Protein AF-A0A7V6D476-F1 (afdb_monomer)

Structure (mmCIF, N/CA/C/O backbone):
data_AF-A0A7V6D476-F1
#
_entry.id   AF-A0A7V6D476-F1
#
loop_
_atom_site.group_PDB
_atom_site.id
_atom_site.type_symbol
_atom_site.label_atom_id
_atom_site.label_alt_id
_atom_site.label_comp_id
_atom_site.label_asym_id
_atom_site.label_entity_id
_atom_site.label_seq_id
_atom_site.pdbx_PDB_ins_code
_atom_site.Cartn_x
_atom_site.Cartn_y
_atom_site.Cartn_z
_atom_site.occupancy
_atom_site.B_iso_or_equiv
_atom_site.auth_seq_id
_atom_site.auth_comp_id
_atom_site.auth_asym_id
_atom_site.auth_atom_id
_atom_site.pdbx_PDB_model_num
ATOM 1 N N . ALA A 1 1 ? -14.673 9.604 -15.696 1.00 35.59 1 ALA A N 1
ATOM 2 C CA . ALA A 1 1 ? -13.471 10.389 -15.366 1.00 35.59 1 ALA A CA 1
ATOM 3 C C . ALA A 1 1 ? -13.626 10.840 -13.923 1.00 35.59 1 ALA A C 1
ATOM 5 O O . ALA A 1 1 ? -14.611 11.504 -13.628 1.00 35.59 1 ALA A O 1
ATOM 6 N N . ALA A 1 2 ? -12.782 10.344 -13.017 1.00 43.91 2 ALA A N 1
ATOM 7 C CA . ALA A 1 2 ? -12.870 10.684 -11.601 1.00 43.91 2 ALA A CA 1
ATOM 8 C C . ALA A 1 2 ? -12.453 12.149 -11.423 1.00 43.91 2 ALA A C 1
ATOM 10 O O . ALA A 1 2 ? -11.400 12.556 -11.902 1.00 43.91 2 ALA A O 1
ATOM 11 N N . ASN A 1 3 ? -13.330 12.932 -10.807 1.00 46.94 3 ASN A N 1
ATOM 12 C CA . ASN A 1 3 ? -13.103 14.324 -10.458 1.00 46.94 3 ASN A CA 1
ATOM 13 C C . ASN A 1 3 ? -11.992 14.368 -9.396 1.00 46.94 3 ASN A C 1
ATOM 15 O O . ASN A 1 3 ? -12.227 13.956 -8.261 1.00 46.94 3 ASN A O 1
ATOM 19 N N . GLU A 1 4 ? -10.779 14.771 -9.777 1.00 57.09 4 GLU A N 1
ATOM 20 C CA . GLU A 1 4 ? -9.644 14.895 -8.857 1.00 57.09 4 GLU A CA 1
ATOM 21 C C . GLU A 1 4 ? -9.898 16.068 -7.906 1.00 57.09 4 GLU A C 1
ATOM 23 O O . GLU A 1 4 ? -9.620 17.224 -8.223 1.00 57.09 4 GLU A O 1
ATOM 28 N N . ASP A 1 5 ? -10.495 15.768 -6.753 1.00 66.31 5 ASP A N 1
ATOM 29 C CA . ASP A 1 5 ? -10.789 16.749 -5.715 1.00 66.31 5 ASP A CA 1
ATOM 30 C C . ASP A 1 5 ? -9.478 17.411 -5.235 1.00 66.31 5 ASP A C 1
ATOM 32 O O . ASP A 1 5 ? -8.582 16.714 -4.741 1.00 66.31 5 ASP A O 1
ATOM 36 N N . PRO A 1 6 ? -9.329 18.744 -5.352 1.00 61.78 6 PRO A N 1
ATOM 37 C CA . PRO A 1 6 ? -8.140 19.471 -4.904 1.00 61.78 6 PRO A CA 1
ATOM 38 C C . PRO A 1 6 ? -7.770 19.213 -3.434 1.00 61.78 6 PRO A C 1
ATOM 40 O O . PRO A 1 6 ? -6.600 19.332 -3.062 1.00 61.78 6 PRO A O 1
ATOM 43 N N . LEU A 1 7 ? -8.743 18.833 -2.598 1.00 60.03 7 LEU A N 1
ATOM 44 C CA . LEU A 1 7 ? -8.523 18.497 -1.191 1.00 60.03 7 LEU A CA 1
ATOM 45 C C . LEU A 1 7 ? -7.780 17.165 -1.006 1.00 60.03 7 LEU A C 1
ATOM 47 O O . LEU A 1 7 ? -6.999 17.035 -0.060 1.00 60.03 7 LEU A O 1
ATOM 51 N N . LEU A 1 8 ? -7.940 16.205 -1.925 1.00 60.56 8 LEU A N 1
ATOM 52 C CA . LEU A 1 8 ? -7.203 14.934 -1.891 1.00 60.56 8 LEU A CA 1
ATOM 53 C C . LEU A 1 8 ? -5.697 15.169 -2.049 1.00 60.56 8 LEU A C 1
ATOM 55 O O . LEU A 1 8 ? -4.897 14.585 -1.318 1.00 60.56 8 LEU A O 1
ATOM 59 N N . TRP A 1 9 ? -5.309 16.077 -2.947 1.00 57.91 9 TRP A N 1
ATOM 60 C CA . TRP A 1 9 ? -3.908 16.431 -3.185 1.00 57.91 9 TRP A CA 1
ATOM 61 C C . TRP A 1 9 ? -3.261 17.161 -2.003 1.00 57.91 9 TRP A C 1
ATOM 63 O O . TRP A 1 9 ? -2.078 16.955 -1.725 1.00 57.91 9 TRP A O 1
ATOM 73 N N . GLN A 1 10 ? -4.029 17.977 -1.276 1.00 57.19 10 GLN A N 1
ATOM 74 C CA . GLN A 1 10 ? -3.545 18.660 -0.073 1.00 57.19 10 GLN A CA 1
ATOM 75 C C . GLN A 1 10 ? -3.378 17.700 1.113 1.00 57.19 10 GLN A C 1
ATOM 77 O O . GLN A 1 10 ? -2.378 17.787 1.825 1.00 57.19 10 GLN A O 1
ATOM 82 N N . LEU A 1 11 ? -4.294 16.742 1.293 1.00 53.69 11 LEU A N 1
ATOM 83 C CA . LEU A 1 11 ? -4.206 15.731 2.355 1.00 53.69 11 LEU A CA 1
ATOM 84 C C . LEU A 1 11 ? -3.078 14.712 2.101 1.00 53.69 11 LEU A C 1
ATOM 86 O O . LEU A 1 11 ? -2.423 14.240 3.028 1.00 53.69 11 LEU A O 1
ATOM 90 N N . ALA A 1 12 ? -2.800 14.423 0.831 1.00 55.81 12 ALA A N 1
ATOM 91 C CA . ALA A 1 12 ? -1.729 13.540 0.385 1.00 55.81 12 ALA A CA 1
ATOM 92 C C . ALA A 1 12 ? -0.312 14.158 0.494 1.00 55.81 12 ALA A C 1
ATOM 94 O O . ALA A 1 12 ? 0.685 13.438 0.429 1.00 55.81 12 ALA A O 1
ATOM 95 N N . ALA A 1 13 ? -0.184 15.477 0.675 1.00 55.25 13 ALA A N 1
ATOM 96 C CA . ALA A 1 13 ? 0.981 16.268 0.257 1.00 55.25 13 ALA A CA 1
ATOM 97 C C . ALA A 1 13 ? 2.363 15.889 0.841 1.00 55.25 13 ALA A C 1
ATOM 99 O O . ALA A 1 13 ? 3.381 16.236 0.238 1.00 55.25 13 ALA A O 1
ATOM 100 N N . SER A 1 14 ? 2.433 15.184 1.975 1.00 52.31 14 SER A N 1
ATOM 101 C CA . SER A 1 14 ? 3.702 14.732 2.574 1.00 52.31 14 SER A CA 1
ATOM 102 C C . SER A 1 14 ? 3.980 13.252 2.292 1.00 52.31 14 SER A C 1
ATOM 104 O O . SER A 1 14 ? 4.955 12.933 1.615 1.00 52.31 14 SER A O 1
ATOM 106 N N . GLY A 1 15 ? 3.105 12.348 2.745 1.00 54.09 15 GLY A N 1
ATOM 107 C CA . GLY A 1 15 ? 3.316 10.904 2.597 1.00 54.09 15 GLY A CA 1
ATOM 108 C C . GLY A 1 15 ? 3.233 10.426 1.148 1.00 54.09 15 GLY A C 1
ATOM 109 O O . GLY A 1 15 ? 4.070 9.638 0.714 1.00 54.09 15 GLY A O 1
ATOM 110 N N . PHE A 1 16 ? 2.283 10.955 0.370 1.00 57.56 16 PHE A N 1
ATOM 111 C CA . PHE A 1 16 ? 2.128 10.597 -1.039 1.00 57.56 16 PHE A CA 1
ATOM 112 C C . PHE A 1 16 ? 3.321 11.073 -1.864 1.00 57.56 16 PHE A C 1
ATOM 114 O O . PHE A 1 16 ? 3.869 10.295 -2.638 1.00 57.56 16 PHE A O 1
ATOM 121 N N . ARG A 1 17 ? 3.774 12.314 -1.633 1.00 56.31 17 ARG A N 1
ATOM 122 C CA . ARG A 1 17 ? 4.933 12.907 -2.315 1.00 56.31 17 ARG A CA 1
ATOM 123 C C . ARG A 1 17 ? 6.209 12.090 -2.089 1.00 56.31 17 ARG A C 1
ATOM 125 O O . ARG A 1 17 ? 6.974 11.891 -3.031 1.00 56.31 17 ARG A O 1
ATOM 132 N N . ASP A 1 18 ? 6.426 11.586 -0.873 1.00 57.56 18 ASP A N 1
ATOM 133 C CA . ASP A 1 18 ? 7.566 10.710 -0.583 1.00 57.56 18 ASP A CA 1
ATOM 134 C C . ASP A 1 18 ? 7.440 9.332 -1.248 1.00 57.56 18 ASP A C 1
ATOM 136 O O . ASP A 1 18 ? 8.435 8.800 -1.746 1.00 57.56 18 ASP A O 1
ATOM 140 N N . THR A 1 19 ? 6.228 8.771 -1.329 1.00 51.22 19 THR A N 1
ATOM 141 C CA . THR A 1 19 ? 5.985 7.492 -2.022 1.00 51.22 19 THR A CA 1
ATOM 142 C C . THR A 1 19 ? 5.993 7.604 -3.548 1.00 51.22 19 THR A C 1
ATOM 144 O O . THR A 1 19 ? 6.316 6.632 -4.227 1.00 51.22 19 THR A O 1
ATOM 147 N N . SER A 1 20 ? 5.699 8.784 -4.100 1.00 63.97 20 SER A N 1
ATOM 148 C CA . SER A 1 20 ? 5.622 9.040 -5.540 1.00 63.97 20 SER A CA 1
ATOM 149 C C . SER A 1 20 ? 6.892 9.673 -6.119 1.00 63.97 20 SER A C 1
ATOM 151 O O . SER A 1 20 ? 6.920 9.982 -7.307 1.00 63.97 20 SER A O 1
ATOM 153 N N . ARG A 1 21 ? 7.964 9.852 -5.329 1.00 67.69 21 ARG A N 1
ATOM 154 C CA . ARG A 1 21 ? 9.248 10.400 -5.814 1.00 67.69 21 ARG A CA 1
ATOM 155 C C . ARG A 1 21 ? 9.829 9.590 -6.978 1.00 67.69 21 ARG A C 1
ATOM 157 O O . ARG A 1 21 ? 10.409 10.173 -7.886 1.00 67.69 21 ARG A O 1
ATOM 164 N N . LEU A 1 22 ? 9.638 8.268 -6.980 1.00 58.28 22 LEU A N 1
ATOM 165 C CA . LEU A 1 22 ? 10.067 7.412 -8.092 1.00 58.28 22 LEU A CA 1
ATOM 166 C C . LEU A 1 22 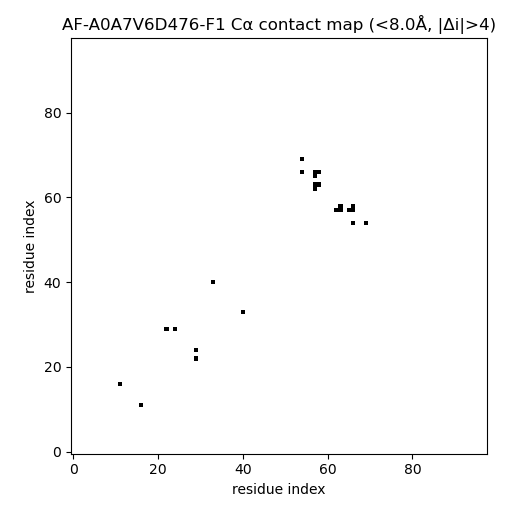? 9.319 7.739 -9.394 1.00 58.28 22 LEU A C 1
ATOM 168 O O . LEU A 1 22 ? 9.927 7.711 -10.457 1.00 58.28 22 LEU A O 1
ATOM 172 N N . ALA A 1 23 ? 8.038 8.110 -9.302 1.00 61.12 23 ALA A N 1
ATOM 173 C CA . ALA A 1 23 ? 7.176 8.378 -10.451 1.00 61.12 23 ALA A CA 1
ATOM 174 C C . ALA A 1 23 ? 7.517 9.682 -11.198 1.00 61.12 23 ALA A C 1
ATOM 176 O O . ALA A 1 23 ? 7.035 9.885 -12.307 1.00 61.12 23 ALA A O 1
ATOM 177 N N . ALA A 1 24 ? 8.354 10.546 -10.613 1.00 62.78 24 ALA A N 1
ATOM 178 C CA . ALA A 1 24 ? 8.911 11.725 -11.279 1.00 62.78 24 ALA A CA 1
ATOM 179 C C . ALA A 1 24 ? 10.179 11.416 -12.106 1.00 62.78 24 ALA A C 1
ATOM 181 O O . ALA A 1 24 ? 10.741 12.321 -12.720 1.00 62.78 24 ALA A O 1
ATOM 182 N N . SER A 1 25 ? 10.655 10.165 -12.091 1.00 65.12 25 SER A N 1
ATOM 183 C CA . SER A 1 25 ? 11.826 9.721 -12.861 1.00 65.12 25 SER A CA 1
ATOM 184 C C . SER A 1 25 ? 11.466 9.459 -14.328 1.00 65.12 25 SER A C 1
ATOM 186 O O . SER A 1 25 ? 10.289 9.382 -14.679 1.00 65.12 25 SER A O 1
ATOM 188 N N . ASP A 1 26 ? 12.480 9.290 -15.183 1.00 79.62 26 ASP A N 1
ATOM 189 C CA . ASP A 1 26 ? 12.284 8.935 -16.593 1.00 79.62 26 ASP A CA 1
ATOM 190 C C . ASP A 1 26 ? 11.380 7.698 -16.740 1.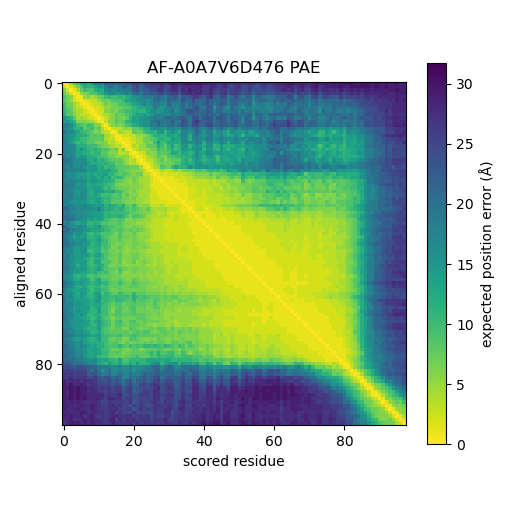00 79.62 26 ASP A C 1
ATOM 192 O O . ASP A 1 26 ? 11.640 6.630 -16.175 1.00 79.62 26 ASP A O 1
ATOM 196 N N . VAL A 1 27 ? 10.2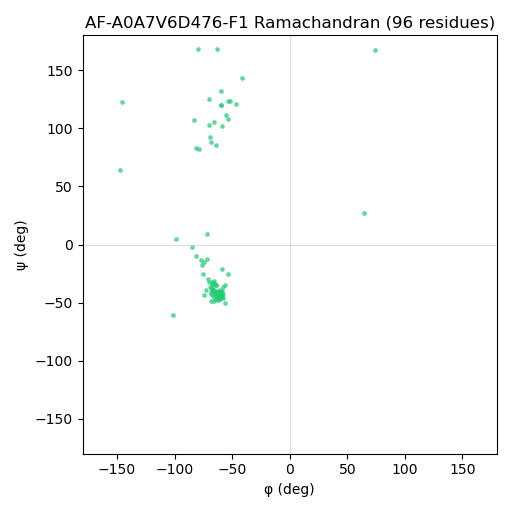93 7.864 -17.496 1.00 79.44 27 VAL A N 1
ATOM 197 C CA . VAL A 1 27 ? 9.234 6.857 -17.635 1.00 79.44 27 VAL A CA 1
ATOM 198 C C . VAL A 1 27 ? 9.743 5.604 -18.345 1.00 79.44 27 VAL A C 1
ATOM 200 O O . VAL A 1 27 ? 9.311 4.506 -18.001 1.00 79.44 27 VAL A O 1
ATOM 203 N N . THR A 1 28 ? 10.680 5.744 -19.285 1.00 80.50 28 THR A N 1
ATOM 204 C CA . THR A 1 28 ? 11.254 4.618 -20.037 1.00 80.50 28 THR A CA 1
ATOM 205 C C . THR A 1 28 ?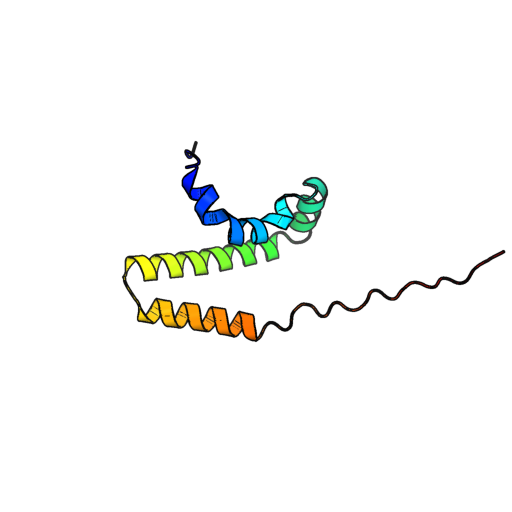 12.099 3.747 -19.113 1.00 80.50 28 THR A C 1
ATOM 207 O O . THR A 1 28 ? 11.877 2.543 -19.022 1.00 80.50 28 THR A O 1
ATOM 210 N N . MET A 1 29 ? 12.989 4.366 -18.333 1.00 81.00 29 MET A N 1
ATOM 211 C CA . MET A 1 29 ? 13.813 3.661 -17.348 1.00 81.00 29 MET A CA 1
ATOM 212 C C . MET A 1 29 ? 12.958 2.972 -16.276 1.00 81.00 29 MET A C 1
ATOM 214 O O . MET A 1 29 ? 13.238 1.843 -15.870 1.00 81.00 29 MET A O 1
ATOM 218 N N . MET A 1 30 ? 11.903 3.637 -15.803 1.00 80.88 30 MET A N 1
ATOM 219 C CA . MET A 1 30 ? 11.013 3.059 -14.798 1.00 80.88 30 MET A CA 1
ATOM 220 C C . MET A 1 30 ? 10.219 1.873 -15.356 1.00 80.88 30 MET A C 1
ATOM 222 O O . MET A 1 30 ? 10.052 0.873 -14.657 1.00 80.88 30 MET A O 1
ATOM 226 N N . LEU A 1 31 ? 9.769 1.952 -16.611 1.00 83.44 31 LEU A N 1
ATOM 227 C CA . LEU A 1 31 ? 9.103 0.840 -17.280 1.00 83.44 31 LEU A CA 1
ATOM 228 C C . LEU A 1 31 ? 10.033 -0.377 -17.379 1.00 83.44 31 LEU A C 1
ATOM 230 O O . LEU A 1 31 ? 9.609 -1.476 -17.035 1.00 83.44 31 LEU A O 1
ATOM 234 N N . ASP A 1 32 ? 11.298 -0.184 -17.754 1.00 82.38 32 ASP A N 1
ATOM 235 C CA . ASP A 1 32 ? 12.281 -1.271 -17.840 1.00 82.38 32 ASP A CA 1
ATOM 236 C C . ASP A 1 32 ? 12.493 -1.962 -16.486 1.00 82.38 32 ASP A C 1
ATOM 238 O O . ASP A 1 32 ? 12.476 -3.194 -16.393 1.00 82.38 32 ASP A O 1
ATOM 242 N N . VAL A 1 33 ? 12.608 -1.186 -15.402 1.00 77.25 33 VAL A N 1
ATOM 243 C CA . VAL A 1 33 ? 12.706 -1.730 -14.037 1.00 77.25 33 VAL A CA 1
ATOM 244 C C . VAL A 1 33 ? 11.467 -2.557 -13.686 1.00 77.25 33 VAL A C 1
ATOM 246 O O . VAL A 1 33 ? 11.590 -3.667 -13.164 1.00 77.25 33 VAL A O 1
ATOM 249 N N . LEU A 1 34 ? 10.271 -2.051 -13.995 1.00 83.06 34 LEU A N 1
ATOM 250 C CA . LEU A 1 34 ? 9.022 -2.757 -13.714 1.00 83.06 34 LEU A CA 1
ATOM 251 C C . LEU A 1 34 ? 8.882 -4.040 -14.549 1.00 83.06 34 LEU A C 1
ATOM 253 O O . LEU A 1 34 ? 8.420 -5.066 -14.050 1.00 83.06 34 LEU A O 1
ATOM 257 N N . MET A 1 35 ? 9.294 -3.996 -15.814 1.00 88.31 35 MET A N 1
ATOM 258 C CA . MET A 1 35 ? 9.175 -5.116 -16.748 1.00 88.31 35 MET A CA 1
ATOM 259 C C . MET A 1 35 ? 10.291 -6.155 -16.592 1.00 88.31 35 MET A C 1
ATOM 261 O O . MET A 1 35 ? 10.164 -7.261 -17.111 1.00 88.31 35 MET A O 1
ATOM 265 N N . THR A 1 36 ? 11.337 -5.863 -15.815 1.00 89.50 36 THR A N 1
ATOM 266 C CA . THR A 1 36 ? 12.377 -6.845 -15.468 1.00 89.50 36 THR A CA 1
ATOM 267 C C . THR A 1 36 ? 11.838 -7.957 -14.556 1.00 89.50 36 THR A C 1
ATOM 269 O O . THR A 1 36 ? 12.291 -9.097 -14.639 1.00 89.50 36 THR A O 1
ATOM 272 N N . ASN A 1 37 ? 10.864 -7.661 -13.682 1.00 86.25 37 ASN A N 1
ATOM 273 C CA . ASN A 1 37 ? 10.259 -8.661 -12.791 1.00 86.25 37 ASN A CA 1
ATOM 274 C C . ASN A 1 37 ? 8.765 -8.390 -12.499 1.00 86.25 37 ASN A C 1
ATOM 276 O O . ASN A 1 37 ? 8.377 -8.149 -11.348 1.00 86.25 37 ASN A O 1
ATOM 280 N N . PRO A 1 38 ? 7.897 -8.451 -13.523 1.00 87.38 38 PRO A N 1
ATOM 281 C CA . PRO A 1 38 ? 6.493 -8.076 -13.392 1.00 87.38 38 PRO A CA 1
ATOM 282 C C . PRO A 1 38 ? 5.723 -9.010 -12.453 1.00 87.38 38 PRO A C 1
ATOM 284 O O . PRO A 1 38 ? 4.816 -8.560 -11.762 1.00 87.38 38 PRO A O 1
ATOM 287 N N . GLY A 1 39 ? 6.096 -10.293 -12.371 1.00 91.00 39 GLY A N 1
ATOM 288 C CA . GLY A 1 39 ? 5.441 -11.265 -11.492 1.00 91.00 39 GLY A CA 1
ATOM 289 C C . GLY A 1 39 ? 5.640 -10.955 -10.007 1.00 91.00 39 GLY A C 1
ATOM 290 O O . GLY A 1 39 ? 4.666 -10.903 -9.254 1.00 91.00 39 GLY A O 1
ATOM 291 N N . ALA A 1 40 ? 6.880 -10.691 -9.579 1.00 86.75 40 ALA A N 1
ATOM 292 C CA . ALA A 1 40 ? 7.144 -10.339 -8.183 1.00 86.75 40 ALA A CA 1
ATOM 293 C C . ALA A 1 40 ? 6.531 -8.983 -7.814 1.00 86.75 40 ALA A C 1
ATOM 295 O O . ALA A 1 40 ? 5.975 -8.835 -6.726 1.00 86.75 40 ALA A O 1
ATOM 296 N N . ILE A 1 41 ? 6.582 -8.013 -8.731 1.00 87.69 41 ILE A N 1
ATOM 297 C CA . ILE A 1 41 ? 5.970 -6.696 -8.529 1.00 87.69 41 ILE A CA 1
ATOM 298 C C . ILE A 1 41 ? 4.450 -6.826 -8.418 1.00 87.69 41 ILE A C 1
ATOM 300 O O . ILE A 1 41 ? 3.866 -6.301 -7.474 1.00 87.69 41 ILE A O 1
ATOM 304 N N . ALA A 1 42 ? 3.804 -7.577 -9.313 1.00 89.75 42 ALA A N 1
ATOM 305 C CA . ALA A 1 42 ? 2.370 -7.839 -9.241 1.00 89.75 42 ALA A CA 1
ATOM 306 C C . ALA A 1 42 ? 1.985 -8.541 -7.929 1.00 89.75 42 ALA A C 1
ATOM 308 O O . ALA A 1 42 ? 1.001 -8.160 -7.297 1.00 89.75 42 ALA A O 1
ATOM 309 N N . GLY A 1 43 ? 2.788 -9.507 -7.472 1.00 91.25 43 GLY A N 1
ATOM 310 C CA . GLY A 1 43 ? 2.594 -10.168 -6.181 1.00 91.25 43 GLY A CA 1
ATOM 311 C C . GLY A 1 43 ? 2.724 -9.214 -4.989 1.00 91.25 43 GLY A C 1
ATOM 312 O O . GLY A 1 43 ? 1.921 -9.276 -4.058 1.00 91.25 43 GLY A O 1
ATOM 313 N N . ALA A 1 44 ? 3.695 -8.299 -5.014 1.00 86.12 44 ALA A N 1
ATOM 314 C CA . ALA A 1 44 ? 3.849 -7.273 -3.983 1.00 86.12 44 ALA A CA 1
ATOM 315 C C . ALA A 1 44 ? 2.673 -6.278 -3.984 1.00 86.12 44 ALA A C 1
ATOM 317 O O . ALA A 1 44 ? 2.155 -5.922 -2.924 1.00 86.12 44 ALA A O 1
ATOM 318 N N . VAL A 1 45 ? 2.198 -5.875 -5.167 1.00 90.06 45 VAL A N 1
ATOM 319 C CA . VAL A 1 45 ? 1.011 -5.020 -5.318 1.00 90.06 45 VAL A CA 1
ATOM 320 C C . VAL A 1 45 ? -0.243 -5.722 -4.795 1.00 90.06 45 VAL A C 1
ATOM 322 O O . VAL A 1 45 ? -1.031 -5.102 -4.082 1.00 90.06 45 VAL A O 1
ATOM 325 N N . ALA A 1 46 ? -0.426 -7.009 -5.097 1.00 91.56 46 ALA A N 1
ATOM 326 C CA . ALA A 1 46 ? -1.557 -7.792 -4.604 1.00 91.56 46 ALA A CA 1
ATOM 327 C C . ALA A 1 46 ? -1.572 -7.870 -3.069 1.00 91.56 46 ALA A C 1
ATOM 329 O O . ALA A 1 46 ? -2.601 -7.590 -2.457 1.00 91.56 46 ALA A O 1
ATOM 330 N N . GLN A 1 47 ? -0.422 -8.145 -2.447 1.00 89.12 47 GLN A N 1
ATOM 331 C CA . GLN A 1 47 ? -0.286 -8.131 -0.986 1.00 89.12 47 GLN A CA 1
ATOM 332 C C . GLN A 1 47 ? -0.606 -6.755 -0.395 1.00 89.12 47 GLN A C 1
ATOM 334 O O . GLN A 1 47 ? -1.321 -6.656 0.598 1.00 89.12 47 GLN A O 1
ATOM 339 N N . CYS A 1 48 ? -0.124 -5.676 -1.019 1.00 88.31 48 CYS A N 1
ATOM 340 C CA . CYS A 1 48 ? -0.436 -4.317 -0.579 1.00 88.31 48 CYS A CA 1
ATOM 341 C C . CYS A 1 48 ? -1.950 -4.049 -0.609 1.00 88.31 48 CYS A C 1
ATOM 343 O O . CYS A 1 48 ? -2.515 -3.553 0.366 1.00 88.31 48 CYS A O 1
ATOM 345 N N . ARG A 1 49 ? -2.627 -4.447 -1.695 1.00 91.38 49 ARG A N 1
ATOM 346 C CA . ARG A 1 49 ? -4.086 -4.325 -1.825 1.00 91.38 49 ARG A CA 1
ATOM 347 C C . ARG A 1 49 ? -4.837 -5.101 -0.751 1.00 91.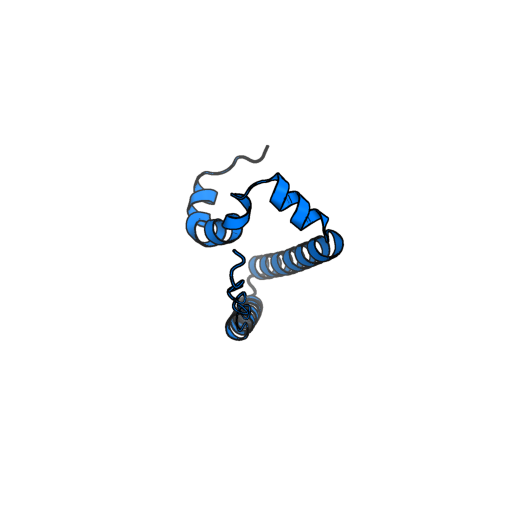38 49 ARG A C 1
ATOM 349 O O . ARG A 1 49 ? -5.809 -4.583 -0.216 1.00 91.38 49 ARG A O 1
ATOM 356 N N . GLU A 1 50 ? -4.399 -6.314 -0.431 1.00 93.38 50 GLU A N 1
ATOM 357 C CA . GLU A 1 50 ? -5.008 -7.123 0.627 1.00 93.38 50 GLU A CA 1
ATOM 358 C C . GLU A 1 50 ? -4.910 -6.428 1.992 1.00 93.38 50 GLU A C 1
ATOM 360 O O . GLU A 1 50 ? -5.902 -6.325 2.712 1.00 93.38 50 GLU A O 1
ATOM 365 N N . GLN A 1 51 ? -3.735 -5.881 2.325 1.00 90.69 51 GLN A N 1
ATOM 366 C CA . GLN A 1 51 ? -3.553 -5.145 3.577 1.00 90.69 51 GLN A CA 1
ATOM 367 C C . GLN A 1 51 ? -4.432 -3.890 3.630 1.00 90.69 51 GLN A C 1
ATOM 369 O O . GLN A 1 51 ? -5.059 -3.634 4.655 1.00 90.69 51 GLN A O 1
ATOM 374 N N . LEU A 1 52 ? -4.526 -3.132 2.533 1.00 92.12 52 LEU A N 1
ATOM 375 C CA . LEU A 1 52 ? -5.417 -1.970 2.459 1.00 92.12 52 LEU A CA 1
ATOM 376 C C . LEU A 1 52 ? -6.890 -2.365 2.610 1.00 92.12 52 LEU A C 1
ATOM 378 O O . LEU A 1 52 ? -7.609 -1.712 3.361 1.00 92.12 52 LEU A O 1
ATOM 382 N N . GLY A 1 53 ? -7.319 -3.460 1.978 1.00 94.25 53 GLY A N 1
ATOM 383 C CA . GLY A 1 53 ? -8.683 -3.972 2.122 1.00 94.25 53 GLY A CA 1
ATOM 384 C C . GLY A 1 53 ? -9.003 -4.386 3.559 1.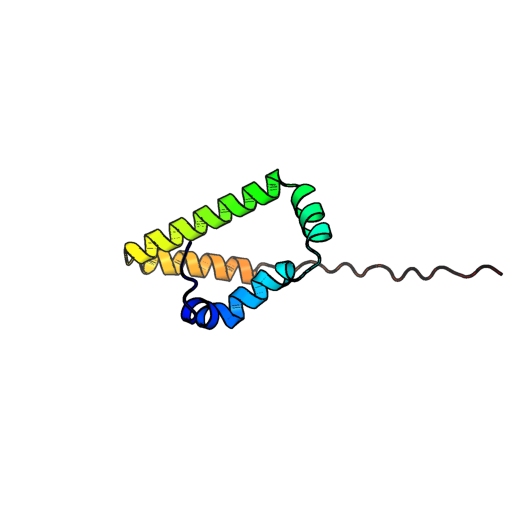00 94.25 53 GLY A C 1
ATOM 385 O O . GLY A 1 53 ? -10.075 -4.077 4.071 1.00 94.25 53 GLY A O 1
ATOM 386 N N . ARG A 1 54 ? -8.053 -5.016 4.261 1.00 93.31 54 ARG A N 1
ATOM 387 C CA . ARG A 1 54 ? -8.211 -5.328 5.689 1.00 93.31 54 ARG A CA 1
ATOM 388 C C . ARG A 1 54 ? -8.329 -4.062 6.540 1.00 93.31 54 ARG A C 1
ATOM 390 O O . ARG A 1 54 ? -9.157 -4.013 7.442 1.00 93.31 54 ARG A O 1
ATOM 397 N N . PHE A 1 55 ? -7.512 -3.048 6.264 1.00 93.38 55 PHE A N 1
ATOM 398 C CA . PHE A 1 55 ? -7.573 -1.773 6.980 1.00 93.38 55 PHE A CA 1
ATOM 399 C C . PHE A 1 55 ? -8.929 -1.079 6.792 1.00 93.38 55 PHE A C 1
ATOM 401 O O . PHE A 1 55 ? -9.542 -0.649 7.766 1.00 93.38 55 PHE A O 1
ATOM 408 N N . GLU A 1 56 ? -9.428 -1.039 5.556 1.00 94.88 56 GLU A N 1
ATOM 409 C CA . GLU A 1 56 ? -10.755 -0.519 5.218 1.00 94.88 56 GLU A CA 1
ATOM 410 C C . GLU A 1 56 ? -11.870 -1.268 5.967 1.00 94.88 56 GLU A C 1
ATOM 412 O O . GLU A 1 56 ? -12.733 -0.638 6.577 1.00 94.88 56 GLU A O 1
ATOM 417 N N . GLN A 1 57 ? -11.830 -2.605 5.995 1.00 96.81 57 GLN A N 1
ATOM 418 C CA . GLN A 1 57 ? -12.812 -3.417 6.726 1.00 96.81 57 GLN A CA 1
ATOM 419 C C . GLN A 1 57 ? -12.839 -3.098 8.225 1.00 96.81 57 GLN A C 1
ATOM 421 O O . GLN A 1 57 ? -13.917 -2.944 8.797 1.00 96.81 57 GLN A O 1
ATOM 426 N N . LEU A 1 58 ? -11.667 -2.970 8.854 1.00 96.69 58 LEU A N 1
ATOM 427 C CA . LEU A 1 58 ? -11.554 -2.633 10.275 1.00 96.69 58 LEU A CA 1
ATOM 428 C C . LEU A 1 58 ? -12.110 -1.234 10.577 1.00 96.69 58 LEU A C 1
ATOM 430 O O . LEU A 1 58 ? -12.820 -1.058 11.566 1.00 96.69 58 LEU A O 1
ATOM 434 N N . LEU A 1 59 ? -11.846 -0.257 9.701 1.00 94.81 59 LEU A N 1
ATOM 435 C CA . LEU A 1 59 ? -12.417 1.089 9.807 1.00 94.81 59 LEU A CA 1
ATOM 436 C C . LEU A 1 59 ? -13.945 1.068 9.702 1.00 94.81 59 LEU A C 1
ATOM 438 O O . LEU A 1 59 ? -14.621 1.668 10.534 1.00 94.81 59 LEU A O 1
ATOM 442 N N . HIS A 1 60 ? -14.497 0.358 8.715 1.00 96.50 60 HIS A N 1
ATOM 443 C CA . HIS A 1 60 ? -15.947 0.240 8.541 1.00 96.50 60 HIS A CA 1
ATOM 444 C C . HIS A 1 60 ? -16.634 -0.469 9.709 1.00 96.50 60 HIS A C 1
ATOM 446 O O . HIS A 1 60 ? -17.761 -0.119 10.056 1.00 96.50 60 HIS A O 1
ATOM 452 N N . ALA A 1 61 ? -15.964 -1.449 10.314 1.00 96.38 61 ALA A N 1
ATOM 453 C CA . ALA A 1 61 ? -16.467 -2.166 11.477 1.00 96.38 61 ALA A CA 1
ATOM 454 C C . ALA A 1 61 ? -16.345 -1.368 12.790 1.00 96.38 61 ALA A C 1
ATOM 456 O O . ALA A 1 61 ? -16.939 -1.771 13.788 1.00 96.38 61 ALA A O 1
ATOM 457 N N . GLY A 1 62 ? -15.581 -0.267 12.812 1.00 96.56 62 GLY A N 1
ATOM 458 C CA . GLY A 1 62 ? -15.245 0.444 14.048 1.00 96.56 62 GLY A CA 1
ATOM 459 C C . GLY A 1 62 ? -14.397 -0.396 1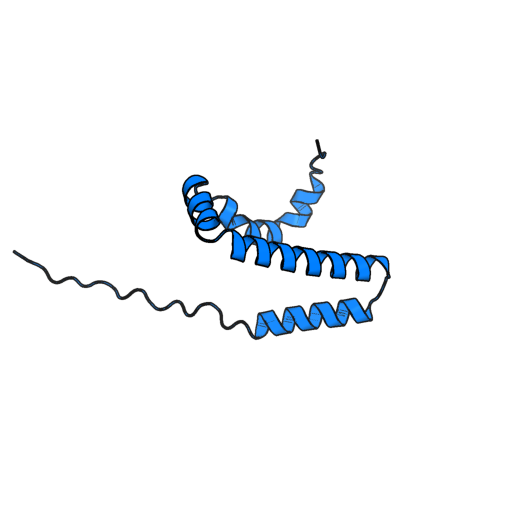5.012 1.00 96.56 62 GLY A C 1
ATOM 460 O O . GLY A 1 62 ? -14.475 -0.204 16.223 1.00 96.56 62 GLY A O 1
ATOM 461 N N . ASP A 1 63 ? -13.619 -1.353 14.495 1.00 97.06 63 ASP A N 1
ATOM 462 C CA . ASP A 1 63 ? -12.824 -2.283 15.303 1.00 97.06 63 ASP A CA 1
ATOM 463 C C . ASP A 1 63 ? -11.507 -1.633 15.754 1.00 97.06 63 ASP A C 1
ATOM 465 O O . ASP A 1 63 ? -10.449 -1.791 15.138 1.00 97.06 63 ASP A O 1
ATOM 469 N N . GLU A 1 64 ? -11.581 -0.867 16.842 1.00 96.56 64 GLU A N 1
ATOM 470 C CA . GLU A 1 64 ? -10.431 -0.161 17.416 1.00 96.56 64 GLU A CA 1
ATOM 471 C C . GLU A 1 64 ? -9.280 -1.096 17.808 1.00 96.56 64 GLU A C 1
ATOM 473 O O . GLU A 1 64 ? -8.108 -0.740 17.659 1.00 96.56 64 GLU A O 1
ATOM 478 N N . GLU A 1 65 ? -9.592 -2.295 18.301 1.00 96.44 65 GLU A N 1
ATOM 479 C CA . GLU A 1 65 ? -8.582 -3.249 18.752 1.00 96.44 65 GLU A CA 1
ATOM 480 C C . GLU A 1 65 ? -7.869 -3.892 17.557 1.00 96.44 65 GLU A C 1
ATOM 482 O O . GLU A 1 65 ? -6.636 -3.942 17.520 1.00 96.44 65 GLU A O 1
ATOM 487 N N . GLY A 1 66 ? -8.616 -4.284 16.522 1.00 95.56 66 GLY A N 1
ATOM 488 C CA . GLY A 1 66 ? -8.038 -4.762 15.270 1.00 95.56 66 GLY A CA 1
ATOM 489 C C . GLY A 1 66 ? -7.168 -3.705 14.580 1.00 95.56 66 GLY A C 1
ATOM 490 O O . GLY A 1 66 ? -6.083 -4.024 14.078 1.00 95.56 66 GLY A O 1
ATOM 491 N N . LEU A 1 67 ? -7.584 -2.433 14.606 1.00 95.62 67 LEU A N 1
ATOM 492 C CA . LEU A 1 67 ? -6.781 -1.312 14.102 1.00 95.62 67 LEU A CA 1
ATOM 493 C C . LEU A 1 67 ? -5.483 -1.144 14.898 1.00 95.62 67 LEU A C 1
ATOM 495 O O . LEU A 1 67 ? -4.409 -1.046 14.298 1.00 95.62 67 LEU A O 1
ATOM 499 N N . ARG A 1 68 ? -5.556 -1.163 16.236 1.00 95.69 68 ARG A N 1
ATOM 500 C CA . ARG A 1 68 ? -4.379 -1.058 17.111 1.00 95.69 68 ARG A CA 1
ATOM 501 C C . ARG A 1 68 ? -3.360 -2.151 16.800 1.00 95.69 68 ARG A C 1
ATOM 503 O O . ARG A 1 68 ? -2.201 -1.837 16.528 1.00 95.69 68 ARG A O 1
ATOM 510 N N . GLN A 1 69 ? -3.796 -3.407 16.744 1.00 95.44 69 GLN A N 1
ATOM 511 C CA . GLN A 1 69 ? -2.923 -4.546 16.443 1.00 95.44 69 GLN A CA 1
ATOM 512 C C . GLN A 1 69 ? -2.264 -4.419 15.064 1.00 95.44 69 GLN A C 1
ATOM 514 O O . GLN A 1 69 ? -1.064 -4.666 14.903 1.00 95.44 69 GLN A O 1
ATOM 519 N N . MET A 1 70 ? -3.028 -3.993 14.054 1.00 93.56 70 MET A N 1
ATOM 520 C CA . MET A 1 70 ? -2.502 -3.785 12.707 1.00 93.56 70 MET A CA 1
ATOM 521 C C . MET A 1 70 ? -1.424 -2.687 12.676 1.00 93.56 70 MET A C 1
ATOM 523 O O . MET A 1 70 ? -0.367 -2.874 12.060 1.00 93.56 70 MET A O 1
ATOM 527 N N . MET A 1 71 ? -1.664 -1.565 13.361 1.00 91.62 71 MET A N 1
ATOM 528 C CA . MET A 1 71 ? -0.732 -0.436 13.437 1.00 91.62 71 MET A CA 1
ATOM 529 C C . MET A 1 71 ? 0.538 -0.780 14.223 1.00 91.62 71 MET A C 1
ATOM 531 O O . MET A 1 71 ? 1.640 -0.453 13.778 1.00 91.62 71 MET A O 1
ATOM 535 N N . GLU A 1 72 ? 0.416 -1.483 15.349 1.00 93.12 72 GLU A N 1
ATOM 536 C CA . GLU A 1 72 ? 1.560 -1.951 16.138 1.00 93.12 72 GLU A CA 1
ATOM 537 C C . GLU A 1 72 ? 2.443 -2.907 15.334 1.00 93.12 72 GLU A C 1
ATOM 539 O O . GLU A 1 72 ? 3.666 -2.740 15.298 1.00 93.12 72 GLU A O 1
ATOM 544 N N . GLY A 1 73 ? 1.832 -3.845 14.605 1.00 90.12 73 GLY A N 1
ATOM 545 C CA . GLY A 1 73 ? 2.552 -4.738 13.702 1.00 90.12 73 GLY A CA 1
ATOM 546 C C . GLY A 1 73 ? 3.308 -3.979 12.606 1.00 90.12 73 GLY A C 1
ATOM 547 O O . GLY A 1 73 ? 4.464 -4.295 12.312 1.00 90.12 73 GLY A O 1
ATOM 548 N N . ALA A 1 74 ? 2.697 -2.948 12.014 1.00 88.31 74 ALA A N 1
ATOM 549 C CA . ALA A 1 74 ? 3.357 -2.101 11.020 1.00 88.31 74 ALA A CA 1
ATOM 550 C C . ALA A 1 74 ? 4.532 -1.306 11.616 1.00 88.31 74 ALA A C 1
ATOM 552 O O . ALA A 1 74 ? 5.619 -1.273 11.030 1.00 88.31 74 ALA A O 1
ATOM 553 N N . ALA A 1 75 ? 4.349 -0.722 12.802 1.00 86.75 75 ALA A N 1
ATOM 554 C CA . ALA A 1 75 ? 5.393 0.012 13.509 1.00 86.75 75 ALA A CA 1
ATOM 555 C C . ALA A 1 75 ? 6.573 -0.896 13.890 1.00 86.75 75 ALA A C 1
ATOM 557 O O . ALA A 1 75 ? 7.729 -0.513 13.702 1.00 86.75 75 ALA A O 1
ATOM 558 N N . ALA A 1 76 ? 6.301 -2.113 14.369 1.00 89.56 76 ALA A N 1
ATOM 559 C CA . ALA A 1 76 ? 7.325 -3.102 14.691 1.00 89.56 76 ALA A CA 1
ATOM 560 C C . ALA A 1 76 ? 8.153 -3.483 13.455 1.00 89.56 76 ALA 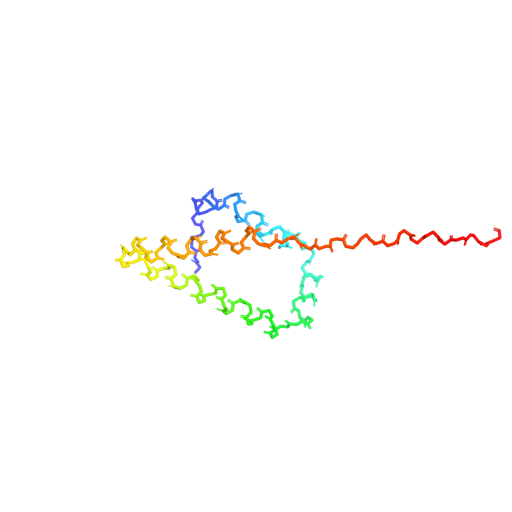A C 1
ATOM 562 O O . ALA A 1 76 ? 9.382 -3.424 13.506 1.00 89.56 76 ALA A O 1
ATOM 563 N N . ARG A 1 77 ? 7.502 -3.772 12.316 1.00 86.56 77 ARG A N 1
ATOM 564 C CA . ARG A 1 77 ? 8.198 -4.049 11.044 1.00 86.56 77 ARG A CA 1
ATOM 565 C C . ARG A 1 77 ? 9.088 -2.886 10.611 1.00 86.56 77 ARG A C 1
ATOM 567 O O . ARG A 1 77 ? 10.224 -3.108 10.203 1.00 86.56 77 ARG A O 1
ATOM 574 N N . ARG A 1 78 ? 8.608 -1.643 10.731 1.00 83.88 78 ARG A N 1
ATOM 575 C CA . ARG A 1 78 ? 9.402 -0.453 10.389 1.00 83.88 78 ARG A CA 1
ATOM 576 C C . ARG A 1 78 ? 10.611 -0.274 11.305 1.00 83.88 78 ARG A C 1
ATOM 578 O O . ARG A 1 78 ? 11.668 0.096 10.814 1.00 83.88 78 ARG A O 1
ATOM 585 N N . ARG A 1 79 ? 10.469 -0.528 12.608 1.00 85.50 79 ARG A N 1
ATOM 586 C CA . ARG A 1 79 ? 11.582 -0.456 13.572 1.00 85.50 79 ARG A CA 1
ATOM 587 C C . ARG A 1 79 ? 12.620 -1.554 13.334 1.00 85.50 79 ARG A C 1
ATOM 589 O O . ARG A 1 79 ? 13.805 -1.300 13.495 1.00 85.50 79 ARG A O 1
ATOM 596 N N . ALA A 1 80 ? 12.176 -2.746 12.939 1.00 84.88 80 ALA A N 1
ATOM 597 C CA . ALA A 1 80 ? 13.050 -3.876 12.627 1.00 84.88 80 ALA A CA 1
ATOM 598 C C . ALA A 1 80 ? 13.757 -3.747 11.264 1.00 84.88 80 ALA A C 1
ATOM 600 O O . ALA A 1 80 ? 14.742 -4.436 11.011 1.00 84.88 80 ALA A O 1
ATOM 601 N N . TRP A 1 81 ? 13.270 -2.876 10.375 1.00 80.12 81 TRP A N 1
ATOM 602 C CA . TRP A 1 81 ? 13.898 -2.621 9.082 1.00 80.12 81 TRP A CA 1
ATOM 603 C C . TRP A 1 81 ? 15.226 -1.871 9.264 1.00 80.12 81 TRP A C 1
ATOM 605 O O . TRP A 1 81 ? 15.243 -0.656 9.454 1.00 80.12 81 TRP A O 1
ATOM 615 N N . ALA A 1 82 ? 16.347 -2.586 9.148 1.00 66.75 82 ALA A N 1
ATOM 616 C CA . ALA A 1 82 ? 17.707 -2.047 9.285 1.00 66.75 82 ALA A CA 1
ATOM 617 C C . ALA A 1 82 ? 18.174 -1.159 8.107 1.00 66.75 82 ALA A C 1
ATOM 619 O O . ALA A 1 82 ? 19.341 -0.779 8.039 1.00 66.75 82 ALA A O 1
ATOM 620 N N . GLY A 1 83 ? 17.277 -0.808 7.179 1.00 60.56 83 GLY A N 1
ATOM 621 C CA . GLY A 1 83 ? 17.645 -0.146 5.929 1.00 60.56 83 GLY A CA 1
ATOM 622 C C . GLY A 1 83 ? 18.320 -1.112 4.948 1.00 60.56 83 GLY A C 1
ATOM 623 O O . GLY A 1 83 ? 18.714 -2.217 5.321 1.00 60.56 83 GLY A O 1
ATOM 624 N N . PRO A 1 84 ? 18.485 -0.724 3.675 1.00 52.94 84 PRO A N 1
ATOM 625 C CA . PRO A 1 84 ? 19.497 -1.364 2.852 1.00 52.94 84 PRO A CA 1
ATOM 626 C C . PRO A 1 84 ? 20.853 -1.129 3.527 1.00 52.94 84 PRO A C 1
ATOM 628 O O . PRO A 1 84 ? 21.184 0.016 3.846 1.00 52.94 84 PRO A O 1
ATOM 631 N N . HIS A 1 85 ? 21.673 -2.171 3.681 1.00 52.97 85 HIS A N 1
ATOM 632 C CA . HIS A 1 85 ? 23.111 -1.940 3.685 1.00 52.97 85 HIS A CA 1
ATOM 633 C C . HIS A 1 85 ? 23.423 -1.298 2.335 1.00 52.97 85 HIS A C 1
ATOM 635 O O . HIS A 1 85 ? 23.453 -1.979 1.310 1.00 52.97 85 HIS A O 1
ATOM 641 N N . VAL A 1 86 ? 23.612 0.021 2.319 1.00 50.50 86 VAL A N 1
ATOM 642 C CA . VAL A 1 86 ? 24.338 0.675 1.235 1.00 50.50 86 VAL A CA 1
ATOM 643 C C . VAL A 1 86 ? 25.754 0.123 1.344 1.00 50.50 86 VAL A C 1
ATOM 645 O O . VAL A 1 86 ? 26.597 0.659 2.058 1.00 50.50 86 VAL A O 1
ATOM 648 N N . GLY A 1 87 ? 25.983 -1.031 0.715 1.00 39.91 87 GLY A N 1
ATOM 649 C CA . GLY A 1 87 ? 27.319 -1.486 0.391 1.00 39.91 87 GLY A CA 1
ATOM 650 C C . GLY A 1 87 ? 27.937 -0.356 -0.405 1.00 39.91 87 GLY A C 1
ATOM 651 O O . GLY A 1 87 ? 27.443 -0.019 -1.481 1.00 39.91 87 GLY A O 1
ATOM 652 N N . ALA A 1 88 ? 28.933 0.297 0.189 1.00 45.75 88 ALA A N 1
ATOM 653 C CA . ALA A 1 88 ? 29.719 1.306 -0.484 1.00 45.75 88 ALA A CA 1
ATOM 654 C C . ALA A 1 88 ? 30.108 0.745 -1.854 1.00 45.75 88 ALA A C 1
ATOM 656 O O . ALA A 1 88 ? 30.726 -0.319 -1.934 1.00 45.75 88 ALA A O 1
ATOM 657 N N . ALA A 1 89 ? 29.714 1.432 -2.926 1.00 40.78 89 ALA A N 1
ATOM 658 C CA . ALA A 1 89 ? 30.310 1.168 -4.220 1.00 40.78 89 ALA A CA 1
ATOM 659 C C . ALA A 1 89 ? 31.831 1.303 -4.022 1.00 40.78 89 ALA A C 1
ATOM 661 O O . ALA A 1 89 ? 32.265 2.339 -3.505 1.00 40.78 89 ALA A O 1
ATOM 662 N N . PRO A 1 90 ? 32.650 0.282 -4.335 1.00 38.59 90 PRO A N 1
ATOM 663 C CA . PRO A 1 90 ? 34.087 0.462 -4.281 1.00 38.59 90 PRO A CA 1
ATOM 664 C C . PRO A 1 90 ? 34.421 1.580 -5.264 1.00 38.59 90 PRO A C 1
ATOM 666 O O . PRO A 1 90 ? 34.104 1.484 -6.449 1.00 38.59 90 PRO A O 1
ATOM 669 N N . ALA A 1 91 ? 35.022 2.658 -4.761 1.00 49.75 91 ALA A N 1
ATOM 670 C CA . ALA A 1 91 ? 35.657 3.648 -5.607 1.00 49.75 91 ALA A CA 1
ATOM 671 C C . ALA A 1 91 ? 36.644 2.889 -6.501 1.00 49.75 91 ALA A C 1
ATOM 673 O O . ALA A 1 91 ? 37.652 2.366 -6.023 1.00 49.75 91 ALA A O 1
ATOM 674 N N . THR A 1 92 ? 36.320 2.759 -7.786 1.00 45.66 92 THR A N 1
ATOM 675 C CA . THR A 1 92 ? 37.226 2.201 -8.782 1.00 45.66 92 THR A CA 1
ATOM 676 C C . THR A 1 92 ? 38.361 3.194 -8.952 1.00 45.66 92 THR A C 1
ATOM 678 O O . THR A 1 92 ? 38.299 4.108 -9.771 1.00 45.66 92 THR A O 1
ATOM 681 N N . ASN A 1 93 ? 39.390 3.041 -8.127 1.00 50.69 93 ASN A N 1
ATOM 682 C CA . ASN A 1 93 ? 40.669 3.683 -8.333 1.00 50.69 93 ASN A CA 1
ATOM 683 C C . ASN A 1 93 ? 41.396 2.863 -9.406 1.00 50.69 93 ASN A C 1
ATOM 685 O O . ASN A 1 93 ? 42.174 1.961 -9.096 1.00 50.69 93 ASN A O 1
ATOM 689 N N . THR A 1 94 ? 41.085 3.116 -10.678 1.00 45.41 94 THR A N 1
ATOM 690 C CA . THR A 1 94 ? 41.853 2.530 -11.778 1.00 45.41 94 THR A CA 1
ATOM 691 C C . THR A 1 94 ? 43.087 3.391 -12.006 1.00 45.41 94 THR A C 1
ATOM 693 O O . THR A 1 94 ? 43.013 4.516 -12.494 1.00 45.41 94 THR A O 1
ATOM 696 N N . HIS A 1 95 ? 44.214 2.819 -11.583 1.00 44.69 95 HIS A N 1
ATOM 697 C CA . HIS A 1 95 ? 45.578 3.201 -11.923 1.00 44.69 95 HIS A CA 1
ATOM 698 C C . HIS A 1 95 ? 45.736 3.562 -13.403 1.00 44.69 95 HIS A C 1
ATOM 700 O O . HIS A 1 95 ? 45.144 2.932 -14.279 1.00 44.69 95 HIS A O 1
ATOM 706 N N . GLY A 1 96 ? 46.582 4.560 -13.651 1.00 43.44 96 GLY A N 1
ATOM 707 C CA . GLY A 1 96 ? 46.841 5.085 -14.977 1.00 43.44 96 GLY A CA 1
ATOM 708 C C . GLY A 1 96 ? 47.470 4.098 -15.953 1.00 43.44 96 GLY A C 1
ATOM 709 O O . GLY A 1 96 ? 48.001 3.052 -15.591 1.00 43.44 96 GLY A O 1
ATOM 710 N N . HIS A 1 97 ? 47.465 4.516 -17.212 1.00 46.28 97 HIS A N 1
ATOM 711 C CA . HIS A 1 97 ? 48.438 4.083 -18.194 1.00 46.28 97 HIS A CA 1
ATOM 712 C C . HIS A 1 97 ? 48.724 5.234 -19.162 1.00 46.28 97 HIS A C 1
ATOM 714 O O . HIS A 1 97 ? 47.824 5.675 -19.873 1.00 46.28 97 HIS A O 1
ATOM 720 N N . ARG A 1 98 ? 50.020 5.574 -19.203 1.00 41.66 98 ARG A N 1
ATOM 721 C CA . ARG A 1 98 ? 50.769 6.420 -20.147 1.00 41.66 98 ARG A CA 1
ATOM 722 C C . ARG A 1 98 ? 50.790 7.923 -19.905 1.00 41.66 98 ARG A C 1
ATOM 724 O O . ARG A 1 98 ? 49.736 8.576 -20.010 1.00 41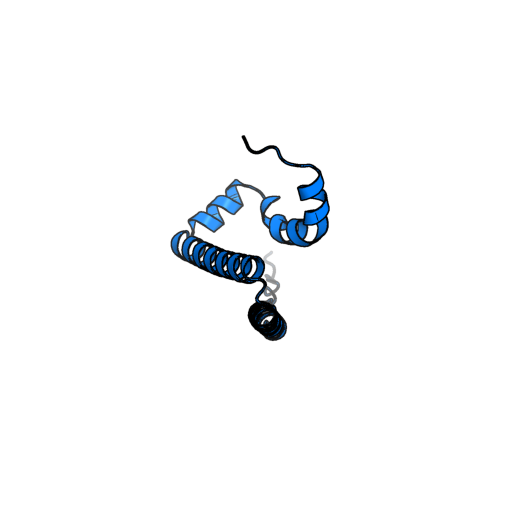.66 98 ARG A O 1
#

Radius of gyration: 20.3 Å; Cα contacts (8 Å, |Δi|>4): 12; chains: 1; bounding box: 67×31×39 Å

Mean predicted aligned error: 12.95 Å

Sequence (98 aa):
AANEDPLLWQLAASGFRDTSRLAASDVTMMLDVLMTNPGAIAGAVAQCREQLGRFEQLLHAGDEEGLRQMMEGAAARRRAWAGPHVGAAPATNTHGHR

Solvent-accessible surface area (backbone atoms only — not comparable to full-atom values): 6124 Å² total; per-residue (Å²): 131,86,81,82,55,72,64,59,57,62,75,33,57,62,70,47,51,67,72,44,55,70,74,75,48,64,66,67,64,50,48,53,63,49,67,72,46,48,66,64,50,50,51,52,50,50,54,51,51,51,53,51,52,52,51,51,51,32,60,77,67,65,36,63,66,63,47,49,55,54,50,50,54,51,50,51,53,59,71,68,53,84,64,79,81,77,70,73,76,75,79,82,79,75,76,85,83,135

pLDDT: mean 74.03, std 19.24, range [35.59, 97.06]

Secondary structure (DSSP, 8-state):
-----HHHHHHTTTHHHHHTGGGGS-HHHHHHHHHHSHHHHHHHHHHHHHHHHHHHHHHHHT-HHHHHHHHHHHHHHHHH-------PPP--------

Foldseek 3Di:
DDDPPPVVCVVCVPVVCVVCVVVPDDPVVVVCVCVVCVPVVVVVVVVVVVLVVQCVVCVVVVPPVSNVVSVVVVVVVVVPCPDPPPPPDPPPPDDDDD